Protein AF-H6BKW3-F1 (afdb_monomer)

Organism: Exophiala dermatitidis (strain ATCC 34100 / CBS 525.76 / NIH/UT8656) (NCBI:txid858893)

Structure (mmCIF, N/CA/C/O backbone):
data_AF-H6BKW3-F1
#
_entry.id   AF-H6BKW3-F1
#
loop_
_atom_site.group_PDB
_atom_site.id
_atom_site.type_symbol
_atom_site.label_atom_id
_atom_site.label_alt_id
_atom_site.label_comp_id
_atom_site.label_asym_id
_atom_site.label_entity_id
_atom_site.label_seq_id
_atom_site.pdbx_PDB_ins_code
_atom_site.Cartn_x
_atom_site.Cartn_y
_atom_site.Cartn_z
_atom_site.occupancy
_atom_site.B_iso_or_equiv
_atom_site.auth_seq_id
_atom_site.auth_comp_id
_atom_site.auth_asym_id
_atom_site.auth_atom_id
_atom_site.pdbx_PDB_model_num
ATOM 1 N N . MET A 1 1 ? 53.705 -20.551 -94.462 1.00 38.81 1 MET A N 1
ATOM 2 C CA . MET A 1 1 ? 54.216 -21.204 -93.231 1.00 38.81 1 MET A CA 1
ATOM 3 C C . MET A 1 1 ? 54.055 -20.214 -92.088 1.00 38.81 1 MET A C 1
ATOM 5 O O . MET A 1 1 ? 54.469 -19.087 -92.276 1.00 38.81 1 MET A O 1
ATOM 9 N N . SER A 1 2 ? 53.500 -20.466 -90.912 1.00 38.97 2 SER A N 1
ATOM 10 C CA . SER A 1 2 ? 52.726 -21.552 -90.313 1.00 38.97 2 SER A CA 1
ATOM 11 C C . SER A 1 2 ? 52.103 -20.929 -89.054 1.00 38.97 2 SER A C 1
ATOM 13 O O . SER A 1 2 ? 52.767 -20.157 -88.363 1.00 38.97 2 SER A O 1
ATOM 15 N N . CYS A 1 3 ? 50.841 -21.244 -88.781 1.00 38.31 3 CYS A N 1
ATOM 16 C CA . CYS A 1 3 ? 50.044 -20.763 -87.656 1.00 38.31 3 CYS A CA 1
ATOM 17 C C . CYS A 1 3 ? 50.634 -21.145 -86.287 1.00 38.31 3 CYS A C 1
ATOM 19 O O . CYS A 1 3 ? 51.201 -22.230 -86.141 1.00 38.31 3 CYS A O 1
ATOM 21 N N . LYS A 1 4 ? 50.349 -20.336 -85.256 1.00 44.81 4 LYS A N 1
ATOM 22 C CA . LYS A 1 4 ? 50.044 -20.854 -83.916 1.00 44.81 4 LYS A CA 1
ATOM 23 C C . LYS A 1 4 ? 48.775 -20.193 -83.384 1.00 44.81 4 LYS A C 1
ATOM 25 O O . LYS A 1 4 ? 48.668 -18.977 -83.301 1.00 44.81 4 LYS A O 1
ATOM 30 N N . ASN A 1 5 ? 47.828 -21.081 -83.122 1.00 37.38 5 ASN A N 1
ATOM 31 C CA . ASN A 1 5 ? 46.483 -20.908 -82.606 1.00 37.38 5 ASN A CA 1
ATOM 32 C C . ASN A 1 5 ? 46.527 -20.583 -81.100 1.00 37.38 5 ASN A C 1
ATOM 34 O O . ASN A 1 5 ? 47.446 -21.048 -80.428 1.00 37.38 5 ASN A O 1
ATOM 38 N N . THR A 1 6 ? 45.559 -19.821 -80.587 1.00 43.81 6 THR A N 1
ATOM 39 C CA . THR A 1 6 ? 44.482 -20.307 -79.694 1.00 43.81 6 THR A CA 1
ATOM 40 C C . THR A 1 6 ? 43.811 -19.126 -78.996 1.00 43.81 6 THR A C 1
ATOM 42 O O . THR A 1 6 ? 44.442 -18.390 -78.232 1.00 43.81 6 THR A O 1
ATOM 45 N N . ASP A 1 7 ? 42.518 -19.001 -79.265 1.00 42.78 7 ASP A N 1
ATOM 46 C CA . ASP A 1 7 ? 41.563 -18.059 -78.699 1.00 42.78 7 ASP A CA 1
ATOM 47 C C . ASP A 1 7 ? 41.519 -18.100 -77.164 1.00 42.78 7 ASP A C 1
ATOM 49 O O . ASP A 1 7 ? 41.412 -19.163 -76.549 1.00 42.78 7 ASP A O 1
ATOM 53 N N . ARG A 1 8 ? 41.556 -16.924 -76.525 1.00 48.62 8 ARG A N 1
ATOM 54 C CA . ARG A 1 8 ? 41.206 -16.782 -75.105 1.00 48.62 8 ARG A CA 1
ATOM 55 C C . ARG A 1 8 ? 39.700 -16.571 -74.990 1.00 48.62 8 ARG A C 1
ATOM 57 O O . ARG A 1 8 ? 39.203 -15.479 -75.245 1.00 48.62 8 ARG A O 1
ATOM 64 N N . ILE A 1 9 ? 38.998 -17.619 -74.580 1.00 56.38 9 ILE A N 1
ATOM 65 C CA . ILE A 1 9 ? 37.597 -17.569 -74.151 1.00 56.38 9 ILE A CA 1
ATOM 66 C C . ILE A 1 9 ? 37.535 -16.830 -72.794 1.00 56.38 9 ILE A C 1
ATOM 68 O O . ILE A 1 9 ? 38.319 -17.168 -71.902 1.00 56.38 9 ILE A O 1
ATOM 72 N N . PRO A 1 10 ? 36.659 -15.825 -72.602 1.00 57.66 10 PRO A N 1
ATOM 73 C CA . PRO A 1 10 ? 36.458 -15.202 -71.295 1.00 57.66 10 PRO A CA 1
ATOM 74 C C . PRO A 1 10 ? 35.726 -16.169 -70.345 1.00 57.66 10 PRO A C 1
ATOM 76 O O . PRO A 1 10 ? 34.850 -16.906 -70.797 1.00 57.66 10 PRO A O 1
ATOM 79 N N . PRO A 1 11 ? 36.054 -16.194 -69.040 1.00 53.94 11 PRO A N 1
ATOM 80 C CA . PRO A 1 11 ? 35.372 -17.075 -68.104 1.00 53.94 11 PRO A CA 1
ATOM 81 C C . PRO A 1 11 ? 33.913 -16.637 -67.924 1.00 53.94 11 PRO A C 1
ATOM 83 O O . PRO A 1 11 ? 33.619 -15.470 -67.667 1.00 53.94 11 PRO A O 1
ATOM 86 N N . ASP A 1 12 ? 33.027 -17.614 -68.085 1.00 49.84 12 ASP A N 1
ATOM 87 C CA . ASP A 1 12 ? 31.584 -17.546 -67.900 1.00 49.84 12 ASP A CA 1
ATOM 88 C C . ASP A 1 12 ? 31.216 -17.108 -66.466 1.00 49.84 12 ASP A C 1
ATOM 90 O O . ASP A 1 12 ? 31.667 -17.696 -65.482 1.00 49.84 12 ASP A O 1
ATOM 94 N N . LEU A 1 13 ? 30.403 -16.053 -66.350 1.00 57.31 13 LEU A N 1
ATOM 95 C CA . LEU A 1 13 ? 29.875 -15.500 -65.095 1.00 57.31 13 LEU A CA 1
ATOM 96 C C . LEU A 1 13 ? 28.487 -16.090 -64.775 1.00 57.31 13 LEU A C 1
ATOM 98 O O . LEU A 1 13 ? 27.569 -15.350 -64.418 1.00 57.31 13 LEU A O 1
ATOM 102 N N . SER A 1 14 ? 28.304 -17.404 -64.918 1.00 52.00 14 SER A N 1
ATOM 103 C CA . SER A 1 14 ? 27.005 -18.060 -64.692 1.00 52.00 14 SER A CA 1
ATOM 104 C C . SER A 1 14 ? 26.845 -18.748 -63.325 1.00 52.00 14 SER A C 1
ATOM 106 O O . SER A 1 14 ? 25.729 -19.113 -62.970 1.00 52.00 14 SER A O 1
ATOM 108 N N . ASP A 1 15 ? 27.879 -18.809 -62.478 1.00 48.56 15 ASP A N 1
ATOM 109 C CA . ASP A 1 15 ? 27.814 -19.489 -61.166 1.00 48.56 15 ASP A CA 1
ATOM 110 C C . ASP A 1 15 ? 27.723 -18.543 -59.950 1.00 48.56 15 ASP A C 1
ATOM 112 O O . ASP A 1 15 ? 28.368 -18.728 -58.915 1.00 48.56 15 ASP A O 1
ATOM 116 N N . ALA A 1 16 ? 26.878 -17.513 -60.030 1.00 52.84 16 ALA A N 1
ATOM 117 C CA . ALA A 1 16 ? 26.571 -16.642 -58.892 1.00 52.84 16 ALA A CA 1
ATOM 118 C C . ALA A 1 16 ? 25.183 -16.938 -58.295 1.00 52.84 16 ALA A C 1
ATOM 120 O O . ALA A 1 16 ? 24.325 -16.060 -58.216 1.00 52.84 16 ALA A O 1
ATOM 121 N N . TRP A 1 17 ? 24.951 -18.166 -57.814 1.00 51.53 17 TRP A N 1
ATOM 122 C CA . TRP A 1 17 ? 23.848 -18.393 -56.872 1.00 51.53 17 TRP A CA 1
ATOM 123 C C . TRP A 1 17 ? 24.140 -17.629 -55.570 1.00 51.53 17 TRP A C 1
ATOM 125 O O . TRP A 1 17 ? 25.209 -17.829 -54.977 1.00 51.53 17 TRP A O 1
ATOM 135 N N . PRO A 1 18 ? 23.212 -16.806 -55.040 1.00 51.81 18 PRO A N 1
ATOM 136 C CA . PRO A 1 18 ? 23.349 -16.319 -53.681 1.00 51.81 18 PRO A CA 1
ATOM 137 C C . PRO A 1 18 ? 23.213 -17.536 -52.768 1.00 51.81 18 PRO A C 1
ATOM 139 O O . PRO A 1 18 ? 22.122 -18.078 -52.592 1.00 51.81 18 PRO A O 1
ATOM 142 N N . ARG A 1 19 ? 24.330 -18.002 -52.199 1.00 60.94 19 ARG A N 1
ATOM 143 C CA . ARG A 1 19 ? 24.305 -18.991 -51.118 1.00 60.94 19 ARG A CA 1
ATOM 144 C C . ARG A 1 19 ? 23.485 -18.386 -49.985 1.00 60.94 19 ARG A C 1
ATOM 146 O O . ARG A 1 19 ? 23.997 -17.572 -49.217 1.00 60.94 19 ARG A O 1
ATOM 153 N N . ALA A 1 20 ? 22.205 -18.745 -49.909 1.00 64.88 20 ALA A N 1
ATOM 154 C CA . ALA A 1 20 ? 21.368 -18.430 -48.771 1.00 64.88 20 ALA A CA 1
ATOM 155 C C . ALA A 1 20 ? 22.091 -18.986 -47.544 1.00 64.88 20 ALA A C 1
ATOM 157 O O . ALA A 1 20 ? 22.257 -20.199 -47.404 1.00 64.88 20 ALA A O 1
ATOM 158 N N . ARG A 1 21 ? 22.616 -18.089 -46.702 1.00 63.69 21 ARG A N 1
ATOM 159 C CA . ARG A 1 21 ? 23.225 -18.485 -45.435 1.00 63.69 21 ARG A CA 1
ATOM 160 C C . ARG A 1 21 ? 22.169 -19.286 -44.673 1.00 63.69 21 ARG A C 1
ATOM 162 O O . ARG A 1 21 ? 21.082 -18.746 -44.464 1.00 63.69 21 ARG A O 1
ATOM 169 N N . PRO A 1 22 ? 22.441 -20.537 -44.267 1.00 59.25 22 PRO A N 1
ATOM 170 C CA . PRO A 1 22 ? 21.505 -21.257 -43.426 1.00 59.25 22 PRO A CA 1
ATOM 171 C C . PRO A 1 22 ? 21.331 -20.453 -42.138 1.00 59.25 22 PRO A C 1
ATOM 173 O O . PRO A 1 22 ? 22.298 -20.187 -41.421 1.00 59.25 22 PRO A O 1
ATOM 176 N N . SER A 1 23 ? 20.101 -20.020 -41.869 1.00 66.19 23 SER A N 1
ATOM 177 C CA . SER A 1 23 ? 19.738 -19.419 -40.592 1.00 66.19 23 SER A CA 1
ATOM 178 C C . SER A 1 23 ? 20.142 -20.399 -39.487 1.00 66.19 23 SER A C 1
ATOM 180 O O . SER A 1 23 ? 19.796 -21.582 -39.591 1.00 66.19 23 SER A O 1
ATOM 182 N N . PRO A 1 24 ? 20.863 -19.967 -38.436 1.00 68.94 24 PRO A N 1
ATOM 183 C CA . PRO A 1 24 ? 21.213 -20.865 -37.347 1.00 68.94 24 PRO A CA 1
ATOM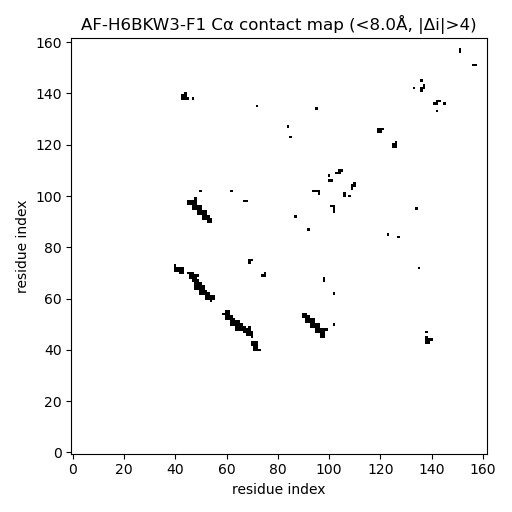 184 C C . PRO A 1 24 ? 19.930 -21.483 -36.769 1.00 68.94 24 PRO A C 1
ATOM 186 O O . PRO A 1 24 ? 18.896 -20.807 -36.697 1.00 68.94 24 PRO A O 1
ATOM 189 N N . PRO A 1 25 ? 19.955 -22.768 -36.372 1.00 62.16 25 PRO A N 1
ATOM 190 C CA . PRO A 1 25 ? 18.763 -23.440 -35.888 1.00 62.16 25 PRO A CA 1
ATOM 191 C C . PRO A 1 25 ? 18.193 -22.671 -34.693 1.00 62.16 25 PRO A C 1
ATOM 193 O O . PRO A 1 25 ? 18.885 -22.422 -33.705 1.00 62.16 25 PRO A O 1
ATOM 196 N N . ARG A 1 26 ? 16.906 -22.317 -34.776 1.00 63.34 26 ARG A N 1
ATOM 197 C CA . ARG A 1 26 ? 16.104 -21.664 -33.728 1.00 63.34 26 ARG A CA 1
ATOM 198 C C . ARG A 1 26 ? 15.884 -22.614 -32.535 1.00 63.34 26 ARG A C 1
ATOM 200 O O . ARG A 1 26 ? 14.758 -22.950 -32.196 1.00 63.34 26 ARG A O 1
ATOM 207 N N . ARG A 1 27 ? 16.960 -23.093 -31.900 1.00 57.59 27 ARG A N 1
ATOM 208 C CA . ARG A 1 27 ? 16.922 -23.913 -30.670 1.00 57.59 27 ARG A CA 1
ATOM 209 C C . ARG A 1 27 ? 16.915 -23.068 -29.398 1.00 57.59 27 ARG A C 1
ATOM 211 O O . ARG A 1 27 ? 16.499 -23.550 -28.354 1.00 57.59 27 ARG A O 1
ATOM 218 N N . SER A 1 28 ? 17.319 -21.799 -29.483 1.00 60.53 28 SER A N 1
ATOM 219 C CA . SER A 1 28 ? 17.401 -20.907 -28.317 1.00 60.53 28 SER A CA 1
ATOM 220 C C . SER A 1 28 ? 16.025 -20.506 -27.762 1.00 60.53 28 SER A C 1
ATOM 222 O O . SER A 1 28 ? 15.863 -20.345 -26.555 1.00 60.53 28 SER A O 1
ATOM 224 N N . SER A 1 29 ? 14.983 -20.416 -28.599 1.00 68.75 29 SER A N 1
ATOM 225 C CA . SER A 1 29 ? 13.690 -19.878 -28.150 1.00 68.75 29 SER A CA 1
ATOM 226 C C . SER A 1 29 ? 12.964 -20.752 -27.126 1.00 68.75 29 SER A C 1
ATOM 228 O O . SER A 1 29 ? 12.206 -20.219 -26.324 1.00 68.75 29 SER A O 1
ATOM 230 N N . SER A 1 30 ? 13.146 -22.077 -27.146 1.00 72.94 30 SER A N 1
ATOM 231 C CA . SER A 1 30 ? 12.509 -22.969 -26.165 1.00 72.94 30 SER A CA 1
ATOM 232 C C . SER A 1 30 ? 13.229 -22.925 -24.819 1.00 72.94 30 SER A C 1
ATOM 234 O O . SER A 1 30 ? 12.570 -22.768 -23.796 1.00 72.94 30 SER A O 1
ATOM 236 N N . LEU A 1 31 ? 14.566 -22.969 -24.810 1.00 74.62 31 LEU A N 1
ATOM 237 C CA . LEU A 1 31 ? 15.363 -22.821 -23.588 1.00 74.62 31 LEU A CA 1
ATOM 238 C C . LEU A 1 31 ? 15.151 -21.450 -22.945 1.00 74.62 31 LEU A C 1
ATOM 240 O O . LEU A 1 31 ? 14.896 -21.377 -21.749 1.00 74.62 31 LEU A O 1
ATOM 244 N N . HIS A 1 32 ? 15.161 -20.378 -23.739 1.00 74.50 32 HIS A N 1
ATOM 245 C CA . HIS A 1 32 ? 14.895 -19.028 -23.249 1.00 74.50 32 HIS A CA 1
ATOM 246 C C . HIS A 1 32 ? 13.497 -18.910 -22.622 1.00 74.50 32 HIS A C 1
ATOM 248 O O . HIS A 1 32 ? 13.359 -18.353 -21.539 1.00 74.50 32 HIS A O 1
ATOM 254 N N . LYS A 1 33 ? 12.468 -19.517 -23.234 1.00 77.81 33 LYS A N 1
ATOM 255 C CA . LYS A 1 33 ? 11.113 -19.582 -22.656 1.00 77.81 33 LYS A CA 1
ATOM 256 C C . LYS A 1 33 ? 11.070 -20.353 -21.337 1.00 77.81 33 LYS A C 1
ATOM 258 O O . LYS A 1 33 ? 10.416 -19.902 -20.404 1.00 77.81 33 LYS A O 1
ATOM 263 N N . VAL A 1 34 ? 11.752 -21.496 -21.251 1.00 77.75 34 VAL A N 1
ATOM 264 C CA . VAL A 1 34 ? 11.792 -22.321 -20.030 1.00 77.75 34 VAL A CA 1
ATOM 265 C C . VAL A 1 34 ? 12.532 -21.600 -18.905 1.00 77.75 34 VAL A C 1
ATOM 267 O O . VAL A 1 34 ? 12.059 -21.589 -17.771 1.00 77.75 34 VAL A O 1
ATOM 270 N N . VAL A 1 35 ? 13.666 -20.970 -19.214 1.00 78.31 35 VAL A N 1
ATOM 271 C CA . VAL A 1 35 ? 14.443 -20.181 -18.252 1.00 78.31 35 VAL A CA 1
ATOM 272 C C . VAL A 1 35 ? 13.626 -18.987 -17.765 1.00 78.31 35 VAL A C 1
ATOM 274 O O . VAL A 1 35 ? 13.478 -18.821 -16.559 1.00 78.31 35 VAL A O 1
ATOM 277 N N . ILE A 1 36 ? 13.008 -18.218 -18.668 1.00 77.12 36 ILE A N 1
ATOM 278 C CA . ILE A 1 36 ? 12.129 -17.102 -18.288 1.00 77.12 36 ILE A CA 1
ATOM 279 C C . ILE A 1 36 ? 10.974 -17.588 -17.413 1.00 77.12 36 ILE A C 1
ATOM 281 O O . ILE A 1 36 ? 10.683 -16.956 -16.405 1.00 77.12 36 ILE A O 1
ATOM 285 N N . ALA A 1 37 ? 10.340 -18.714 -17.749 1.00 74.19 37 ALA A N 1
ATOM 286 C CA . ALA A 1 37 ? 9.236 -19.255 -16.961 1.00 74.19 37 ALA A CA 1
ATOM 287 C C . ALA A 1 37 ? 9.660 -19.653 -15.537 1.00 74.19 37 ALA A C 1
ATOM 289 O O . ALA A 1 37 ? 8.898 -19.410 -14.605 1.00 74.19 37 ALA A O 1
ATOM 290 N N . LYS A 1 38 ? 10.861 -20.225 -15.370 1.00 75.62 38 LYS A N 1
ATOM 291 C CA . LYS A 1 38 ? 11.416 -20.609 -14.060 1.00 75.62 38 LYS A CA 1
ATOM 292 C C . LYS A 1 38 ? 11.891 -19.425 -13.218 1.00 75.62 38 LYS A C 1
ATOM 294 O O . LYS A 1 38 ? 11.942 -19.548 -12.003 1.00 75.62 38 LYS A O 1
ATOM 299 N N . LEU A 1 39 ? 12.251 -18.312 -13.853 1.00 80.88 39 LEU A N 1
ATOM 300 C CA . LEU A 1 39 ? 12.693 -17.091 -13.175 1.00 80.88 39 LEU A CA 1
ATOM 301 C C . LEU A 1 39 ? 11.539 -16.128 -12.865 1.00 80.88 39 LEU A C 1
ATOM 303 O O . LEU A 1 39 ? 11.784 -15.051 -12.323 1.00 80.88 39 LEU A O 1
ATOM 307 N N . ARG A 1 40 ? 10.291 -16.473 -13.216 1.00 80.62 40 ARG A N 1
ATOM 308 C CA . ARG A 1 40 ? 9.151 -15.623 -12.868 1.00 80.62 40 ARG A CA 1
ATOM 309 C C . ARG A 1 40 ? 8.953 -15.613 -11.353 1.00 80.62 40 ARG A C 1
ATOM 311 O O . ARG A 1 40 ? 8.981 -16.686 -10.747 1.00 80.62 40 ARG A O 1
ATOM 318 N N . PRO A 1 41 ? 8.720 -14.433 -10.755 1.00 84.81 41 PRO A N 1
ATOM 319 C CA . PRO A 1 41 ? 8.323 -14.348 -9.363 1.00 84.81 41 PRO A CA 1
ATOM 320 C C . PRO A 1 41 ? 7.110 -15.236 -9.092 1.00 84.81 41 PRO A C 1
ATOM 322 O O . PRO A 1 41 ? 6.224 -15.370 -9.943 1.00 84.81 41 PRO A O 1
ATOM 325 N N . LEU A 1 42 ? 7.082 -15.848 -7.910 1.00 88.94 42 LEU A N 1
ATOM 326 C CA . LEU A 1 42 ? 5.905 -16.585 -7.478 1.00 88.94 42 LEU A CA 1
ATOM 327 C C . LEU A 1 42 ? 4.732 -15.609 -7.328 1.00 88.94 42 LEU A C 1
ATOM 329 O O . LEU A 1 42 ? 4.929 -14.500 -6.818 1.00 88.94 42 LEU A O 1
ATOM 333 N N . PRO A 1 43 ? 3.529 -16.002 -7.772 1.00 94.00 43 PRO A N 1
ATOM 334 C CA . PRO A 1 43 ? 2.360 -15.169 -7.591 1.00 94.00 43 PRO A CA 1
ATOM 335 C C . PRO A 1 43 ? 1.994 -15.090 -6.107 1.00 94.00 43 PRO A C 1
ATOM 337 O O . PRO A 1 43 ? 2.178 -16.047 -5.351 1.00 94.00 43 PRO A O 1
ATOM 340 N N . PHE A 1 44 ? 1.435 -13.957 -5.704 1.00 95.31 44 PHE A N 1
ATOM 341 C CA . PHE A 1 44 ? 0.741 -13.823 -4.434 1.00 95.31 44 PHE A CA 1
ATOM 342 C C . PHE A 1 44 ? -0.470 -14.758 -4.381 1.00 95.31 44 PHE A C 1
ATOM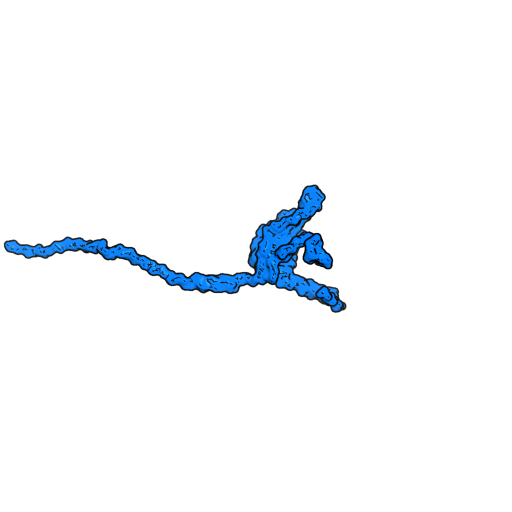 344 O O . PHE A 1 44 ? -1.044 -15.128 -5.407 1.00 95.31 44 PHE A O 1
ATOM 351 N N . GLN A 1 45 ? -0.891 -15.108 -3.164 1.00 94.56 45 GLN A N 1
ATOM 352 C CA . GLN A 1 45 ? -2.071 -15.948 -2.947 1.00 94.56 45 GLN A CA 1
ATOM 353 C C . GLN A 1 45 ? -3.354 -15.305 -3.500 1.00 94.56 45 GLN A C 1
ATOM 355 O O . GLN A 1 45 ? -4.234 -16.001 -4.001 1.00 94.56 45 GLN A O 1
ATOM 360 N N . TYR A 1 46 ? -3.444 -13.977 -3.418 1.00 95.94 46 TYR A N 1
ATOM 361 C CA . TYR A 1 46 ? -4.556 -13.183 -3.927 1.00 95.94 46 TYR A CA 1
ATOM 362 C C . TYR A 1 46 ? -4.040 -12.119 -4.890 1.00 95.94 46 TYR A C 1
ATOM 364 O O . TYR A 1 46 ? -2.899 -11.671 -4.787 1.00 95.94 46 TYR A O 1
ATOM 372 N N . LEU A 1 47 ? -4.909 -11.679 -5.797 1.00 97.00 47 LEU A N 1
ATOM 373 C CA . LEU A 1 47 ? -4.682 -10.447 -6.539 1.00 97.00 47 LEU A CA 1
ATOM 374 C C . LEU A 1 47 ? -4.967 -9.254 -5.633 1.00 97.00 47 LEU A C 1
ATOM 376 O O . LEU A 1 47 ? -5.924 -9.273 -4.857 1.00 97.00 47 LEU A O 1
ATOM 380 N N . TRP A 1 48 ? -4.170 -8.204 -5.780 1.00 97.75 48 TRP A N 1
ATOM 381 C CA . TRP A 1 48 ? -4.302 -6.975 -5.008 1.00 97.75 48 TRP A CA 1
ATOM 382 C C . TRP A 1 48 ? -4.587 -5.778 -5.913 1.00 97.75 48 TRP A C 1
ATOM 384 O O . TRP A 1 48 ? -4.232 -5.769 -7.091 1.00 97.75 48 TRP A O 1
ATOM 394 N N . SER A 1 49 ? -5.207 -4.754 -5.346 1.00 97.69 49 SER A N 1
ATOM 395 C CA . SER A 1 49 ? -5.446 -3.465 -5.983 1.00 97.69 49 SER A CA 1
ATOM 396 C C . SER A 1 49 ? -4.906 -2.354 -5.094 1.00 97.69 49 SER A C 1
ATOM 398 O O . SER A 1 49 ? -5.086 -2.369 -3.872 1.00 97.69 49 SER A O 1
ATOM 400 N N . VAL A 1 50 ? -4.240 -1.388 -5.719 1.00 97.50 50 VAL A N 1
ATOM 401 C CA . VAL A 1 50 ? -3.703 -0.196 -5.063 1.00 97.50 50 VAL A CA 1
ATOM 402 C C . VAL A 1 50 ? -4.654 0.961 -5.318 1.00 97.50 50 VAL A C 1
ATOM 404 O O . VAL A 1 50 ? -5.054 1.202 -6.458 1.00 97.50 50 VAL A O 1
ATOM 407 N N . TRP A 1 51 ? -4.992 1.693 -4.266 1.00 97.31 51 TRP A N 1
ATOM 408 C CA . TRP A 1 51 ? -5.935 2.802 -4.301 1.00 97.31 51 TRP A CA 1
ATOM 409 C C . TRP A 1 51 ? -5.307 4.063 -3.721 1.00 97.31 51 TRP A C 1
ATOM 411 O O . TRP A 1 51 ? -4.426 4.004 -2.864 1.00 97.31 51 TRP A O 1
ATOM 421 N N . HIS A 1 52 ? -5.813 5.211 -4.150 1.00 96.56 52 HIS A N 1
ATOM 422 C CA . HIS A 1 52 ? -5.519 6.518 -3.577 1.00 96.56 52 HIS A CA 1
ATOM 423 C C . HIS A 1 52 ? -6.815 7.152 -3.100 1.00 96.56 52 HIS A C 1
ATOM 425 O O . HIS A 1 52 ? -7.808 7.169 -3.828 1.00 96.56 52 HIS A O 1
ATOM 431 N N . SER A 1 53 ? -6.809 7.672 -1.879 1.00 96.25 53 SER A N 1
ATOM 432 C CA . SER A 1 53 ? -7.913 8.460 -1.351 1.00 96.25 53 SER A CA 1
ATOM 433 C C . SER A 1 53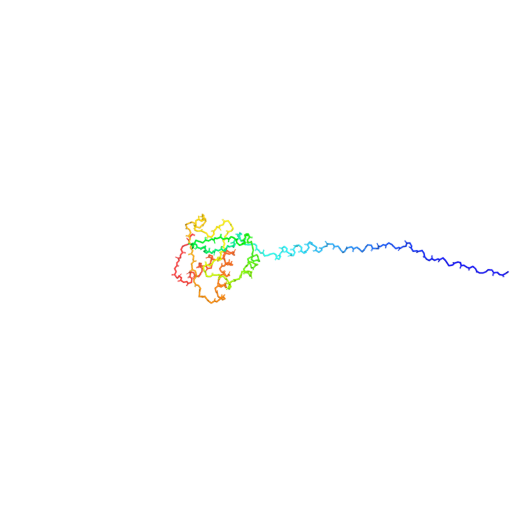 ? -7.453 9.860 -1.003 1.00 96.25 53 SER A C 1
ATOM 435 O O . SER A 1 53 ? -6.404 10.023 -0.378 1.00 96.25 53 SER A O 1
ATOM 437 N N . LYS A 1 54 ? -8.281 10.849 -1.317 1.00 95.62 54 LYS A N 1
ATOM 438 C CA . LYS A 1 54 ? -8.070 12.239 -0.911 1.00 95.62 54 LYS A CA 1
ATOM 439 C C . LYS A 1 54 ? -9.400 12.911 -0.574 1.00 95.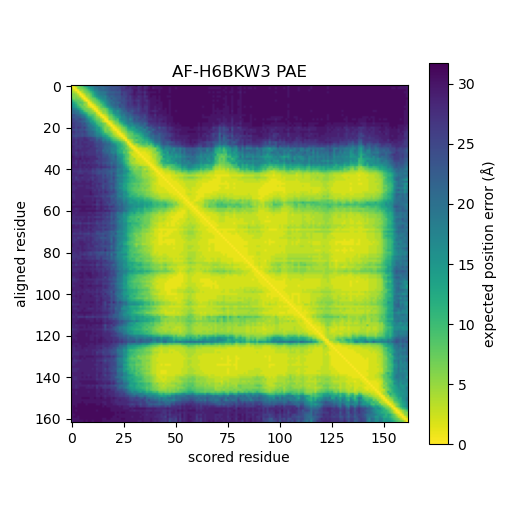62 54 LYS A C 1
ATOM 441 O O . LYS A 1 54 ? -10.420 12.518 -1.148 1.00 95.62 54 LYS A O 1
ATOM 446 N N . PRO A 1 55 ? -9.415 13.911 0.318 1.00 95.19 55 PRO A N 1
ATOM 447 C CA . PRO A 1 55 ? -10.613 14.704 0.555 1.00 95.19 55 PRO A CA 1
ATOM 448 C C . PRO A 1 55 ? -10.958 15.556 -0.676 1.00 95.19 55 PRO A C 1
ATOM 450 O O . PRO A 1 55 ? -10.070 16.047 -1.378 1.00 95.19 55 PRO A O 1
ATOM 453 N N . ASP A 1 56 ? -12.249 15.726 -0.934 1.00 92.75 56 ASP A N 1
ATOM 454 C CA . ASP A 1 56 ? -12.789 16.725 -1.850 1.00 92.75 56 ASP A CA 1
ATOM 455 C C . ASP A 1 56 ? -12.911 18.100 -1.166 1.00 92.75 56 ASP A C 1
ATOM 457 O O . ASP A 1 56 ? -12.594 18.262 0.017 1.00 92.75 56 ASP A O 1
ATOM 461 N N . ASP A 1 57 ? -13.404 19.096 -1.905 1.00 91.38 57 ASP A N 1
ATOM 462 C CA . ASP A 1 57 ? -13.588 20.464 -1.398 1.00 91.38 57 ASP A CA 1
ATOM 463 C C . ASP A 1 57 ? -14.597 20.547 -0.235 1.00 91.38 57 ASP A C 1
ATOM 465 O O . ASP A 1 57 ? -14.604 21.516 0.523 1.00 91.38 57 ASP A O 1
ATOM 469 N N . LYS A 1 58 ? -15.445 19.524 -0.071 1.00 91.31 58 LYS A N 1
ATOM 470 C CA . LYS A 1 58 ? -16.442 19.393 1.001 1.00 91.31 58 LYS A CA 1
ATOM 471 C C . LYS A 1 58 ? -15.946 18.515 2.159 1.00 91.31 58 LYS A C 1
ATOM 473 O O . LYS A 1 58 ? -16.681 18.315 3.125 1.00 91.31 58 LYS A O 1
ATOM 478 N N . GLY A 1 59 ? -14.720 17.994 2.084 1.00 87.50 59 GLY A N 1
ATOM 479 C CA . GLY A 1 59 ? -14.124 17.100 3.076 1.00 87.50 59 GLY A CA 1
ATOM 480 C C . GLY A 1 59 ? -14.549 15.630 2.973 1.00 87.50 59 GLY A C 1
ATOM 481 O O . GLY A 1 59 ? -14.169 14.843 3.840 1.00 87.50 59 GLY A O 1
ATOM 482 N N . GLN A 1 60 ? -15.303 15.234 1.944 1.00 88.69 60 GLN A N 1
ATOM 483 C CA . GLN A 1 60 ? -15.620 13.831 1.672 1.00 88.69 60 GLN A CA 1
ATOM 484 C C . GLN A 1 60 ? -14.449 13.144 0.972 1.00 88.69 60 GLN A C 1
ATOM 486 O O . GLN A 1 60 ? -13.837 13.691 0.060 1.00 88.69 60 GLN A O 1
ATOM 491 N N . TYR A 1 61 ? -14.125 11.922 1.386 1.00 90.62 61 TYR A N 1
ATOM 492 C CA . TYR A 1 61 ? -13.008 11.186 0.803 1.00 90.62 61 TYR A CA 1
ATOM 493 C C . TYR A 1 61 ? -13.409 10.531 -0.518 1.00 90.62 61 TYR A C 1
ATOM 495 O O . TYR A 1 61 ? -14.251 9.637 -0.555 1.00 90.62 61 TYR A O 1
ATOM 503 N N . ILE A 1 62 ? -12.751 10.942 -1.600 1.00 93.88 62 ILE A N 1
ATOM 504 C CA . ILE A 1 62 ? -12.852 10.293 -2.905 1.00 93.88 62 ILE A CA 1
ATOM 505 C C . ILE A 1 62 ? -11.762 9.234 -2.982 1.00 93.88 62 ILE A C 1
ATOM 507 O O . ILE A 1 62 ? -10.577 9.552 -2.876 1.00 93.88 62 ILE A O 1
ATOM 511 N N . VAL A 1 63 ? -12.166 7.990 -3.220 1.00 95.50 63 VAL A N 1
ATOM 512 C CA . VAL A 1 63 ? -11.268 6.851 -3.421 1.00 95.50 63 VAL A CA 1
ATOM 513 C C . VAL A 1 63 ? -11.182 6.533 -4.913 1.00 95.50 63 VAL A C 1
ATOM 515 O O . VAL A 1 63 ? -12.206 6.420 -5.587 1.00 95.50 63 VAL A O 1
ATOM 518 N N . LYS A 1 64 ? -9.966 6.377 -5.438 1.00 95.88 64 LYS A N 1
ATOM 519 C CA . LYS A 1 64 ? -9.699 5.991 -6.828 1.00 95.88 64 LYS A CA 1
ATOM 520 C C . LYS A 1 64 ? -8.733 4.822 -6.892 1.00 95.88 64 LYS A C 1
ATOM 522 O O . LYS A 1 64 ? -7.727 4.810 -6.185 1.00 95.88 64 LYS A O 1
ATOM 527 N N . THR A 1 65 ? -9.007 3.872 -7.774 1.00 96.38 65 THR A N 1
ATOM 528 C CA . THR A 1 65 ? -8.067 2.797 -8.078 1.00 96.38 65 THR A CA 1
ATOM 529 C C . THR A 1 65 ? -6.887 3.359 -8.862 1.00 96.38 65 THR A C 1
ATOM 531 O O . THR A 1 65 ? -7.077 4.054 -9.859 1.00 96.38 65 THR A O 1
ATOM 534 N N . LEU A 1 66 ? -5.669 3.078 -8.408 1.00 95.00 66 LEU A N 1
ATOM 535 C CA . LEU A 1 66 ? -4.439 3.400 -9.129 1.00 95.00 66 LEU A CA 1
ATOM 536 C C . LEU A 1 66 ? -4.041 2.252 -10.052 1.00 95.00 66 LEU A C 1
ATOM 538 O O . LEU A 1 66 ? -3.729 2.473 -11.219 1.00 95.00 66 LEU A O 1
ATOM 542 N N . VAL A 1 67 ? -4.039 1.030 -9.516 1.00 96.69 67 VAL A N 1
ATOM 543 C CA . VAL A 1 67 ? -3.660 -0.184 -10.242 1.00 96.69 67 VAL A CA 1
ATOM 544 C C . VAL A 1 67 ? -4.483 -1.353 -9.725 1.00 96.69 67 VAL A C 1
ATOM 546 O O . VAL A 1 67 ? -4.671 -1.498 -8.520 1.00 96.69 67 VAL A O 1
ATOM 549 N N . GLU A 1 68 ? -4.935 -2.202 -10.638 1.00 95.94 68 GLU A N 1
ATOM 550 C CA . GLU A 1 68 ? -5.649 -3.441 -10.334 1.00 95.94 68 GLU A CA 1
ATOM 551 C C . GLU A 1 68 ? -4.788 -4.661 -10.660 1.00 95.94 68 GLU A C 1
ATOM 553 O O . GLU A 1 68 ? -3.871 -4.592 -11.481 1.00 95.94 68 GLU A O 1
ATOM 558 N N . ASN A 1 69 ? -5.135 -5.799 -10.058 1.00 95.31 69 ASN A N 1
ATOM 559 C CA . ASN A 1 69 ? -4.582 -7.117 -10.383 1.00 95.31 69 ASN A CA 1
ATOM 560 C C . ASN A 1 69 ? -3.058 -7.233 -10.196 1.00 95.31 69 ASN A C 1
ATOM 562 O O . ASN A 1 69 ? -2.357 -7.866 -10.987 1.00 95.31 69 ASN A O 1
ATOM 566 N N . VAL A 1 70 ? -2.544 -6.656 -9.112 1.00 97.12 70 VAL A N 1
ATOM 567 C CA . VAL A 1 70 ? -1.171 -6.859 -8.641 1.00 97.12 70 VAL A CA 1
ATOM 568 C C . VAL A 1 70 ? -1.041 -8.294 -8.139 1.00 97.12 70 VAL A C 1
ATOM 570 O O . VAL A 1 70 ? -1.580 -8.647 -7.091 1.00 97.12 70 VAL A O 1
ATOM 573 N N . GLY A 1 71 ? -0.372 -9.130 -8.930 1.00 96.69 71 GLY A N 1
ATOM 574 C CA . GLY A 1 71 ? -0.334 -10.575 -8.710 1.00 96.69 71 GLY A CA 1
ATOM 575 C C . GLY A 1 71 ? 0.993 -11.126 -8.213 1.00 96.69 71 GLY A C 1
ATOM 576 O O . GLY A 1 71 ? 1.042 -12.303 -7.890 1.00 96.69 71 GLY A O 1
ATOM 577 N N . ASP A 1 72 ? 2.057 -10.330 -8.153 1.00 95.69 72 ASP A N 1
ATOM 578 C CA . ASP A 1 72 ? 3.369 -10.781 -7.690 1.00 95.69 72 ASP A CA 1
ATOM 579 C C . ASP A 1 72 ? 4.200 -9.631 -7.098 1.00 95.69 72 ASP A C 1
ATOM 581 O O . ASP A 1 72 ? 3.863 -8.447 -7.223 1.00 95.69 72 ASP A O 1
ATOM 585 N N . ILE A 1 73 ? 5.307 -9.992 -6.444 1.00 95.56 73 ILE A N 1
ATOM 586 C CA . ILE A 1 73 ? 6.197 -9.043 -5.766 1.00 95.56 73 ILE A CA 1
ATOM 587 C C . ILE A 1 73 ? 6.866 -8.054 -6.729 1.00 95.56 73 ILE A C 1
ATOM 589 O O . ILE A 1 73 ? 7.091 -6.898 -6.372 1.00 95.56 73 ILE A O 1
ATOM 593 N N . GLY A 1 74 ? 7.134 -8.463 -7.971 1.00 95.25 74 GLY A N 1
ATOM 594 C CA . GLY A 1 74 ? 7.694 -7.581 -8.993 1.00 95.25 74 GLY A CA 1
ATOM 595 C C . GLY A 1 74 ? 6.689 -6.515 -9.429 1.00 95.25 74 GLY A C 1
ATOM 596 O O . GLY A 1 74 ? 7.040 -5.339 -9.542 1.00 95.25 74 GLY A O 1
ATOM 597 N N . ALA A 1 75 ? 5.426 -6.902 -9.616 1.00 95.56 75 ALA A N 1
ATOM 598 C CA . ALA A 1 75 ? 4.330 -5.986 -9.905 1.00 95.56 75 ALA A CA 1
ATOM 599 C C . ALA A 1 75 ? 4.112 -4.990 -8.756 1.00 95.56 75 ALA A C 1
ATOM 601 O O . ALA A 1 75 ? 3.942 -3.798 -9.018 1.00 95.56 75 ALA A O 1
ATOM 602 N N . PHE A 1 76 ? 4.189 -5.449 -7.502 1.00 96.88 76 PHE A N 1
ATOM 603 C CA . PHE A 1 76 ? 4.132 -4.576 -6.327 1.00 96.88 76 PHE A CA 1
ATOM 604 C C . PHE A 1 76 ? 5.251 -3.527 -6.351 1.00 96.88 76 PHE A C 1
ATOM 606 O O . PHE A 1 76 ? 4.965 -2.329 -6.337 1.00 96.88 76 PHE A O 1
ATOM 613 N N . TYR A 1 77 ? 6.514 -3.950 -6.474 1.00 97.00 77 TYR A N 1
ATOM 614 C CA . TYR A 1 77 ? 7.650 -3.023 -6.463 1.00 97.00 77 TYR A CA 1
ATOM 615 C C . TYR A 1 77 ? 7.671 -2.074 -7.657 1.00 97.00 77 TYR A C 1
ATOM 617 O O . TYR A 1 77 ? 8.091 -0.925 -7.526 1.00 97.00 77 TYR A O 1
ATOM 625 N N . ARG A 1 78 ? 7.158 -2.503 -8.814 1.00 95.88 78 ARG A N 1
ATOM 626 C CA . ARG A 1 78 ? 6.967 -1.607 -9.959 1.00 95.88 78 ARG A CA 1
ATOM 627 C C . ARG A 1 78 ? 6.040 -0.442 -9.614 1.00 95.88 78 ARG A C 1
ATOM 629 O O . ARG A 1 78 ? 6.261 0.655 -10.112 1.00 95.88 78 ARG A O 1
ATOM 636 N N . ILE A 1 79 ? 5.022 -0.654 -8.788 1.00 96.19 79 ILE A N 1
ATOM 637 C CA . ILE A 1 79 ? 4.116 0.413 -8.352 1.00 96.19 79 ILE A CA 1
ATOM 638 C C . ILE A 1 79 ? 4.778 1.212 -7.237 1.00 96.19 79 ILE A C 1
ATOM 640 O O . ILE A 1 79 ? 4.936 2.421 -7.372 1.00 96.19 79 ILE A O 1
ATOM 644 N N . PHE A 1 80 ? 5.220 0.527 -6.180 1.00 96.31 80 PHE A N 1
ATOM 645 C CA . PHE A 1 80 ? 5.791 1.133 -4.980 1.00 96.31 80 PHE A CA 1
ATOM 646 C C . PHE A 1 80 ? 6.948 2.091 -5.299 1.00 96.31 80 PHE A C 1
ATOM 648 O O . PHE A 1 80 ? 6.976 3.211 -4.794 1.00 96.31 80 PHE A O 1
ATOM 655 N N . ASN A 1 81 ? 7.849 1.700 -6.205 1.00 95.88 81 ASN A N 1
ATOM 656 C CA . ASN A 1 81 ? 9.012 2.508 -6.583 1.00 95.88 81 ASN A CA 1
ATOM 657 C C . ASN A 1 81 ? 8.665 3.725 -7.454 1.00 95.88 81 ASN A C 1
ATOM 659 O O . ASN A 1 81 ? 9.498 4.612 -7.610 1.00 95.88 81 ASN A O 1
ATOM 663 N N . ASN A 1 82 ? 7.466 3.767 -8.042 1.00 95.19 82 ASN A N 1
ATOM 664 C CA . ASN A 1 82 ? 6.994 4.884 -8.865 1.00 95.19 82 ASN A CA 1
ATOM 665 C C . ASN A 1 82 ? 5.996 5.788 -8.121 1.00 95.19 82 ASN A C 1
ATOM 667 O O . ASN A 1 82 ? 5.491 6.747 -8.705 1.00 95.19 82 ASN A O 1
ATOM 671 N N . VAL A 1 83 ? 5.702 5.511 -6.846 1.00 93.62 83 VAL A N 1
ATOM 672 C CA . VAL A 1 83 ? 4.907 6.411 -6.002 1.00 93.62 83 VAL A CA 1
ATOM 673 C C . VAL A 1 83 ? 5.816 7.522 -5.461 1.00 93.62 83 VAL A C 1
ATOM 675 O O . VAL A 1 83 ? 6.854 7.223 -4.866 1.00 93.62 83 VAL A O 1
ATOM 678 N N . PRO A 1 84 ? 5.441 8.807 -5.602 1.00 93.00 84 PRO A N 1
ATOM 679 C CA . PRO A 1 84 ? 6.224 9.913 -5.064 1.00 93.00 84 PRO A CA 1
ATOM 680 C C . PRO A 1 84 ? 5.945 10.078 -3.561 1.00 93.00 84 PRO A C 1
ATOM 682 O O . PRO A 1 84 ? 5.224 10.981 -3.143 1.00 93.00 84 PRO A O 1
ATOM 685 N N . TRP A 1 85 ? 6.499 9.187 -2.730 1.00 92.06 85 TRP A N 1
ATOM 686 C CA . TRP A 1 85 ? 6.212 9.109 -1.286 1.00 92.06 85 TRP A CA 1
ATOM 687 C C . TRP A 1 85 ? 6.409 10.430 -0.531 1.00 92.06 85 TRP A C 1
ATOM 689 O O . TRP A 1 85 ? 5.630 10.746 0.365 1.00 92.06 85 TRP A O 1
ATOM 699 N N . ASN A 1 86 ? 7.401 11.225 -0.933 1.00 89.62 86 ASN A N 1
ATOM 700 C CA . ASN A 1 86 ? 7.711 12.520 -0.320 1.00 89.62 86 ASN A CA 1
ATOM 701 C C . ASN A 1 86 ? 6.768 13.655 -0.759 1.00 89.62 86 ASN A C 1
ATOM 703 O O . ASN A 1 86 ? 6.788 14.729 -0.165 1.00 89.62 86 ASN A O 1
ATOM 707 N N . GLU A 1 87 ? 5.951 13.434 -1.789 1.00 91.31 87 GLU A N 1
ATOM 708 C CA . GLU A 1 87 ? 5.037 14.433 -2.361 1.00 91.31 87 GLU A CA 1
ATOM 709 C C . GLU A 1 87 ? 3.565 14.129 -2.043 1.00 91.31 87 GLU A C 1
ATOM 711 O O . GLU A 1 87 ? 2.661 14.845 -2.487 1.00 91.31 87 GLU A O 1
ATOM 716 N N . ILE A 1 88 ? 3.297 13.074 -1.264 1.00 90.75 88 ILE A N 1
ATOM 717 C CA . ILE A 1 88 ? 1.943 12.744 -0.818 1.00 90.75 88 ILE A CA 1
ATOM 718 C C . ILE A 1 88 ? 1.438 13.870 0.088 1.00 90.75 88 ILE A C 1
ATOM 720 O O . ILE A 1 88 ? 2.033 14.198 1.115 1.00 90.75 88 ILE A O 1
ATOM 724 N N . LYS A 1 89 ? 0.309 14.470 -0.297 1.00 91.00 89 LYS A N 1
ATOM 725 C CA . LYS A 1 89 ? -0.271 15.602 0.426 1.00 91.00 89 LYS A CA 1
ATOM 726 C C . LYS A 1 89 ? -0.793 15.179 1.793 1.00 91.00 89 LYS A C 1
ATOM 728 O O . LYS A 1 89 ? -1.258 14.060 2.003 1.00 91.00 89 LYS A O 1
ATOM 733 N N . GLN A 1 90 ? -0.798 16.125 2.726 1.00 85.88 90 GLN A N 1
ATOM 734 C CA . GLN A 1 90 ? -1.452 15.925 4.012 1.00 85.88 90 GLN A CA 1
ATOM 735 C C . GLN A 1 90 ? -2.938 15.598 3.788 1.00 85.88 90 GLN A C 1
ATOM 737 O O . GLN A 1 90 ? -3.624 16.328 3.076 1.00 85.88 90 GLN A O 1
ATOM 742 N N . LYS A 1 91 ? -3.424 14.530 4.438 1.00 91.31 91 LYS A N 1
ATOM 743 C CA . LYS A 1 91 ? -4.766 13.922 4.292 1.00 91.31 91 LYS A CA 1
ATOM 744 C C . LYS A 1 91 ? -4.963 12.998 3.086 1.00 91.31 91 LYS A C 1
ATOM 746 O O . LYS A 1 91 ? -6.008 12.351 3.038 1.00 91.31 91 LYS A O 1
ATOM 751 N N . ASP A 1 92 ? -4.001 12.878 2.178 1.00 94.50 92 ASP A N 1
ATOM 752 C CA . ASP A 1 92 ? -4.035 11.815 1.174 1.00 94.50 92 ASP A CA 1
ATOM 753 C C . ASP A 1 92 ? -3.674 10.473 1.827 1.00 94.50 92 ASP A C 1
ATOM 755 O O . ASP A 1 92 ? -3.013 10.410 2.868 1.00 94.50 92 ASP A O 1
ATOM 759 N N . SER A 1 93 ? -4.137 9.369 1.251 1.00 94.06 93 SER A N 1
ATOM 760 C CA . SER A 1 93 ? -3.784 8.028 1.722 1.00 94.06 93 SER A CA 1
ATOM 761 C C . SER A 1 93 ? -3.670 7.055 0.559 1.00 94.06 93 SER A C 1
ATOM 763 O O . SER A 1 93 ? -4.431 7.131 -0.406 1.00 94.06 93 SER A O 1
ATOM 765 N N . ILE A 1 94 ? -2.708 6.141 0.665 1.00 95.81 94 ILE A N 1
ATOM 766 C CA . ILE A 1 94 ? -2.528 5.015 -0.249 1.00 95.81 94 ILE A CA 1
ATOM 767 C C . ILE A 1 94 ? -3.032 3.762 0.453 1.00 95.81 94 ILE A C 1
ATOM 769 O O . ILE A 1 94 ? -2.745 3.549 1.628 1.00 95.81 94 ILE A O 1
ATOM 773 N N . HIS A 1 95 ? -3.772 2.936 -0.275 1.00 96.50 95 HIS A N 1
ATOM 774 C CA . HIS A 1 95 ? -4.351 1.704 0.246 1.00 96.50 95 HIS A CA 1
ATOM 775 C C . HIS A 1 95 ? -3.966 0.534 -0.644 1.00 96.50 95 HIS A C 1
ATOM 777 O O . HIS A 1 95 ? -3.892 0.683 -1.862 1.00 96.50 95 HIS A O 1
ATOM 783 N N . ILE A 1 96 ? -3.789 -0.638 -0.046 1.00 96.56 96 ILE A N 1
ATOM 784 C CA . ILE A 1 96 ? -3.653 -1.903 -0.763 1.00 96.56 96 ILE A CA 1
ATOM 785 C C . ILE A 1 96 ? -4.705 -2.871 -0.228 1.00 96.56 96 ILE A C 1
ATOM 787 O O . ILE A 1 96 ? -4.788 -3.105 0.975 1.00 96.56 96 ILE A O 1
ATOM 791 N N . PHE A 1 97 ? -5.560 -3.370 -1.113 1.00 96.94 97 PHE A N 1
ATOM 792 C CA . PHE A 1 97 ? -6.683 -4.244 -0.767 1.00 96.94 97 PHE A CA 1
ATOM 793 C C . PHE A 1 97 ? -6.727 -5.431 -1.717 1.00 96.94 97 PHE A C 1
ATOM 795 O O . PHE A 1 97 ? -6.215 -5.352 -2.834 1.00 96.94 97 PHE A O 1
ATOM 802 N N . ARG A 1 98 ? -7.336 -6.538 -1.284 1.00 95.88 98 ARG A N 1
ATOM 803 C CA . ARG A 1 98 ? -7.610 -7.665 -2.182 1.00 95.88 98 ARG A CA 1
ATOM 804 C C . ARG A 1 98 ? -8.468 -7.176 -3.352 1.00 95.88 98 ARG A C 1
ATOM 806 O O . ARG A 1 98 ? -9.346 -6.332 -3.173 1.00 95.88 98 ARG A O 1
ATOM 813 N N . SER A 1 99 ? -8.192 -7.678 -4.552 1.00 95.44 99 SER A N 1
ATOM 814 C CA . SER A 1 99 ? -8.941 -7.309 -5.755 1.00 95.44 99 SER A CA 1
ATOM 815 C C . SER A 1 99 ? -10.427 -7.614 -5.553 1.00 95.44 99 SER A C 1
ATOM 817 O O . SER A 1 99 ? -10.782 -8.674 -5.039 1.00 95.44 99 SER A O 1
ATOM 819 N N . GLY A 1 100 ? -11.286 -6.658 -5.908 1.00 93.38 100 GLY A N 1
ATOM 820 C CA . GLY A 1 100 ? -12.729 -6.713 -5.659 1.00 93.38 100 GLY A CA 1
ATOM 821 C C . GLY A 1 100 ? -13.185 -6.156 -4.304 1.00 93.38 100 GLY A C 1
ATOM 822 O O . GLY A 1 100 ? -14.371 -5.879 -4.162 1.00 93.38 100 GLY A O 1
ATOM 823 N N . VAL A 1 101 ? -12.277 -5.915 -3.351 1.00 95.81 101 VAL A N 1
ATOM 824 C CA . VAL A 1 101 ? -12.604 -5.301 -2.053 1.00 95.81 101 VAL A CA 1
ATOM 825 C C . VAL A 1 101 ? -12.267 -3.817 -2.085 1.00 95.81 101 VAL A C 1
ATOM 827 O O . VAL A 1 101 ? -11.123 -3.430 -2.348 1.00 95.81 101 VAL A O 1
ATOM 830 N N . ARG A 1 102 ? -13.252 -2.962 -1.804 1.00 94.00 102 ARG A N 1
ATOM 831 C CA . ARG A 1 102 ? -13.0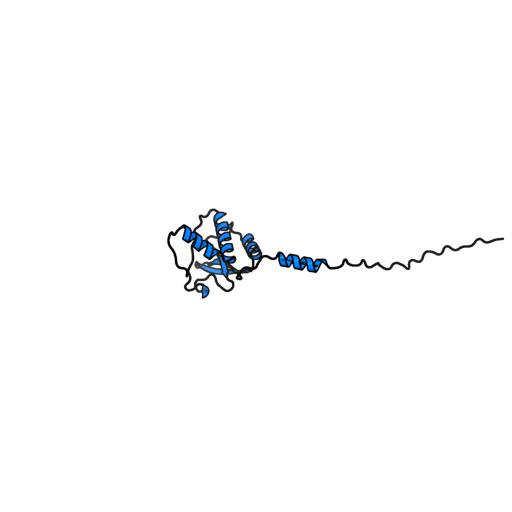24 -1.513 -1.755 1.00 94.00 102 ARG A CA 1
ATOM 832 C C . ARG A 1 102 ? -12.465 -1.101 -0.391 1.00 94.00 102 ARG A C 1
ATOM 834 O O . ARG A 1 102 ? -12.868 -1.670 0.622 1.00 94.00 102 ARG A O 1
ATOM 841 N N . PRO A 1 103 ? -11.605 -0.069 -0.320 1.00 94.19 103 PRO A N 1
ATOM 842 C CA . PRO A 1 103 ? -11.079 0.466 0.938 1.00 94.19 103 PRO A CA 1
ATOM 843 C C . PRO A 1 103 ? -12.114 1.368 1.639 1.00 94.19 103 PRO A C 1
ATOM 845 O O . PRO A 1 103 ? -11.853 2.530 1.947 1.00 94.19 103 PRO A O 1
ATOM 848 N N . LEU A 1 104 ? -13.324 0.848 1.826 1.00 92.38 104 LEU A N 1
ATOM 849 C CA . LEU A 1 104 ? -14.489 1.545 2.366 1.00 92.38 104 LEU A CA 1
ATOM 850 C C . LEU A 1 104 ? -15.133 0.673 3.441 1.00 92.38 104 LEU A C 1
ATOM 852 O O . LEU A 1 104 ? -15.189 -0.547 3.293 1.00 92.38 104 LEU A O 1
ATOM 856 N N . TRP A 1 105 ? -15.622 1.280 4.520 1.00 89.31 105 TRP A N 1
ATOM 857 C CA . TRP A 1 105 ? -16.219 0.527 5.630 1.00 89.31 105 TRP A CA 1
ATOM 858 C C . TRP A 1 105 ? -17.561 -0.110 5.237 1.00 89.31 105 TRP A C 1
ATOM 860 O O . TRP A 1 105 ? -17.974 -1.098 5.834 1.00 89.31 105 TRP A O 1
ATOM 870 N N . GLU A 1 106 ? -18.218 0.438 4.215 1.00 90.88 106 GLU A N 1
ATOM 871 C CA . GLU A 1 106 ? -19.472 -0.053 3.651 1.00 90.88 106 GLU A CA 1
ATOM 872 C C . GLU A 1 106 ? -19.294 -1.318 2.804 1.00 90.88 106 GLU A C 1
ATOM 874 O O . GLU A 1 106 ? -20.282 -1.986 2.496 1.00 90.88 106 GLU A O 1
ATOM 879 N N . ASP A 1 107 ? -18.065 -1.633 2.383 1.00 92.69 107 ASP A N 1
ATOM 880 C CA . ASP A 1 107 ? -17.788 -2.829 1.595 1.00 92.69 107 ASP A CA 1
ATOM 881 C C . ASP A 1 107 ? -18.096 -4.095 2.404 1.00 92.69 107 ASP A C 1
ATOM 883 O O . ASP A 1 107 ? -17.731 -4.182 3.575 1.00 92.69 107 ASP A O 1
ATOM 887 N N . ALA A 1 108 ? -18.776 -5.066 1.790 1.00 94.50 108 ALA A N 1
ATOM 888 C CA . ALA A 1 108 ? -19.310 -6.233 2.493 1.00 94.50 108 ALA A CA 1
ATOM 889 C C . ALA A 1 108 ? -18.222 -7.029 3.234 1.00 94.50 108 ALA A C 1
ATOM 891 O O . ALA A 1 108 ? -18.466 -7.503 4.338 1.00 94.50 108 ALA A O 1
ATOM 892 N N . GLU A 1 109 ? -17.011 -7.104 2.674 1.00 92.81 109 GLU A N 1
ATOM 893 C CA . GLU A 1 109 ? -15.872 -7.807 3.284 1.00 92.81 109 GLU A CA 1
ATOM 894 C C . GLU A 1 109 ? -15.244 -7.042 4.461 1.00 92.81 109 GLU A C 1
ATOM 896 O O . GLU A 1 109 ? -14.513 -7.621 5.264 1.00 92.81 109 GLU A O 1
ATOM 901 N N . ASN A 1 110 ? -15.513 -5.739 4.577 1.00 93.81 110 ASN A N 1
ATOM 902 C CA . ASN A 1 110 ? -15.021 -4.905 5.673 1.00 93.81 110 ASN A CA 1
ATOM 903 C C . ASN A 1 110 ? -16.061 -4.743 6.793 1.00 93.81 110 ASN A C 1
ATOM 905 O O . ASN A 1 110 ? -15.708 -4.357 7.913 1.00 93.81 110 ASN A O 1
ATOM 909 N N . GLN A 1 111 ? -17.337 -5.031 6.514 1.00 93.06 111 GLN A N 1
ATOM 910 C CA . GLN A 1 111 ? -18.406 -4.978 7.506 1.00 93.06 111 GLN A CA 1
ATOM 911 C C . GLN A 1 111 ? -18.168 -6.009 8.617 1.00 93.06 111 GLN A C 1
ATOM 913 O O . GLN A 1 111 ? -17.826 -7.160 8.367 1.00 93.06 111 GLN A O 1
ATOM 918 N N . GLY A 1 112 ? -18.331 -5.587 9.874 1.00 89.31 112 GLY A N 1
ATOM 919 C CA . GLY A 1 112 ? -18.072 -6.441 11.041 1.00 89.31 112 GLY A CA 1
ATOM 920 C C . GLY A 1 112 ? -16.587 -6.724 11.312 1.00 89.31 112 GLY A C 1
ATOM 921 O O . GLY A 1 112 ? -16.271 -7.426 12.271 1.00 89.31 112 GLY A O 1
ATOM 922 N N . GLY A 1 113 ? -15.682 -6.170 10.500 1.00 90.25 113 GLY A N 1
ATOM 923 C CA . GLY A 1 113 ? -14.243 -6.266 10.693 1.00 90.25 113 GLY A CA 1
ATOM 924 C C . GLY A 1 113 ? -13.683 -5.232 11.675 1.00 90.25 113 GLY A C 1
ATOM 925 O O . GLY A 1 113 ? -14.391 -4.572 12.437 1.00 90.25 113 GLY A O 1
ATOM 926 N N . GLY A 1 114 ? -12.364 -5.064 11.628 1.00 87.44 114 GLY A N 1
ATOM 927 C CA . GLY A 1 114 ? -11.632 -4.086 12.425 1.00 87.44 114 GLY A CA 1
ATOM 928 C C . GLY A 1 114 ? -10.348 -3.650 11.729 1.00 87.44 114 GLY A C 1
ATOM 929 O O . GLY A 1 114 ? -10.031 -4.103 10.631 1.00 87.44 114 GLY A O 1
ATOM 930 N N . ARG A 1 115 ? -9.588 -2.763 12.375 1.00 87.81 115 ARG A N 1
ATOM 931 C CA . ARG A 1 115 ? -8.273 -2.338 11.880 1.00 87.81 115 ARG A CA 1
ATOM 932 C C . ARG A 1 115 ? -7.263 -2.229 13.007 1.00 87.81 115 ARG A C 1
ATOM 934 O O . ARG A 1 115 ? -7.596 -1.796 14.109 1.00 87.81 115 ARG A O 1
ATOM 941 N N . TRP A 1 116 ? -6.013 -2.511 12.676 1.00 87.31 116 TRP A N 1
ATOM 942 C CA . TRP A 1 116 ? -4.868 -2.152 13.500 1.00 87.31 116 TRP A CA 1
ATOM 943 C C . TRP A 1 116 ? -4.351 -0.784 13.060 1.00 87.31 116 TRP A C 1
ATOM 945 O O . TRP A 1 116 ? -4.253 -0.508 11.866 1.00 87.31 116 TRP A O 1
ATOM 955 N N . LEU A 1 117 ? -4.038 0.090 14.019 1.00 87.38 117 LEU A N 1
ATOM 956 C CA . LEU A 1 117 ? -3.482 1.414 13.743 1.00 87.38 117 LEU A CA 1
ATOM 957 C C . LEU A 1 117 ? -2.067 1.507 14.304 1.00 87.38 117 LEU A C 1
ATOM 959 O O . LEU A 1 117 ? -1.878 1.592 15.517 1.00 87.38 117 LEU A O 1
ATOM 963 N N . ILE A 1 118 ? -1.085 1.552 13.409 1.00 86.44 118 ILE A N 1
ATOM 964 C CA . ILE A 1 118 ? 0.322 1.745 13.755 1.00 86.44 118 ILE A CA 1
ATOM 965 C C . ILE A 1 118 ? 0.663 3.215 13.526 1.00 86.44 118 ILE A C 1
ATOM 967 O O . ILE A 1 118 ? 0.470 3.749 12.435 1.00 86.44 118 ILE A O 1
ATOM 971 N N . ARG A 1 119 ? 1.152 3.889 14.570 1.00 88.19 119 ARG A N 1
ATOM 972 C CA . ARG A 1 119 ? 1.602 5.282 14.486 1.00 88.19 119 ARG A CA 1
ATOM 973 C C . ARG A 1 119 ? 3.120 5.315 14.403 1.00 88.19 119 ARG A C 1
ATOM 975 O O . ARG A 1 119 ? 3.797 4.896 15.337 1.00 88.19 119 ARG A O 1
ATOM 982 N N . VAL A 1 120 ? 3.639 5.843 13.303 1.00 86.88 120 VAL A N 1
ATOM 983 C CA . VAL A 1 120 ? 5.075 6.042 13.090 1.00 86.88 120 VAL A CA 1
ATOM 984 C C . VAL A 1 120 ? 5.372 7.534 13.200 1.00 86.88 120 VAL A C 1
ATOM 986 O O . VAL A 1 120 ? 4.566 8.366 12.782 1.00 86.88 120 VAL A O 1
ATOM 989 N N . ARG A 1 121 ? 6.509 7.888 13.806 1.00 85.06 121 ARG A N 1
ATOM 990 C CA . ARG A 1 121 ? 6.971 9.281 13.815 1.00 85.06 121 ARG A CA 1
ATOM 991 C C . ARG A 1 121 ? 7.259 9.723 12.374 1.00 85.06 121 ARG A C 1
ATOM 993 O O . ARG A 1 121 ? 7.719 8.891 11.594 1.00 85.06 121 ARG A O 1
ATOM 1000 N N . PRO A 1 122 ? 7.019 10.996 12.017 1.00 73.00 122 PRO A N 1
ATOM 1001 C CA . PRO A 1 122 ? 7.215 11.514 10.661 1.00 73.00 122 PRO A CA 1
ATOM 1002 C C . PRO A 1 122 ? 8.705 11.718 10.321 1.00 73.00 122 PRO A C 1
ATOM 1004 O O . PRO A 1 122 ? 9.119 12.777 9.865 1.00 73.00 122 PRO A O 1
ATOM 1007 N N . GLU A 1 123 ? 9.527 10.703 10.569 1.00 79.38 123 GLU A N 1
ATOM 1008 C CA . GLU A 1 123 ? 10.875 10.582 10.020 1.00 79.38 123 GLU A CA 1
ATOM 1009 C C . GLU A 1 123 ? 10.722 10.028 8.598 1.00 79.38 123 GLU A C 1
ATOM 1011 O O . GLU A 1 123 ? 10.193 8.923 8.434 1.00 79.38 123 GLU A O 1
ATOM 1016 N N . SER A 1 124 ? 11.130 10.814 7.589 1.00 67.81 124 SER A N 1
ATOM 1017 C CA . SER A 1 124 ? 10.760 10.636 6.170 1.00 67.81 124 SER A CA 1
ATOM 1018 C C . SER A 1 124 ? 10.854 9.188 5.688 1.00 67.81 124 SER A C 1
ATOM 1020 O O . SER A 1 124 ? 9.904 8.647 5.129 1.00 67.81 124 SER A O 1
ATOM 1022 N N . ASP A 1 125 ? 11.969 8.528 5.985 1.00 82.25 125 ASP A N 1
ATOM 1023 C CA . ASP A 1 125 ? 12.274 7.218 5.414 1.00 82.25 125 ASP A CA 1
ATOM 1024 C C . ASP A 1 125 ? 11.684 6.074 6.236 1.00 82.25 125 ASP A C 1
ATOM 1026 O O . ASP A 1 125 ? 11.410 4.994 5.713 1.00 82.25 125 ASP A O 1
ATOM 1030 N N . ARG A 1 126 ? 11.474 6.289 7.538 1.00 88.69 126 ARG A N 1
ATOM 1031 C CA . ARG A 1 126 ? 11.010 5.230 8.435 1.00 88.69 126 ARG A CA 1
ATOM 1032 C C . ARG A 1 126 ? 9.552 4.887 8.173 1.00 88.69 126 ARG A C 1
ATOM 1034 O O . ARG A 1 126 ? 9.201 3.712 8.169 1.00 88.69 126 ARG A O 1
ATOM 1041 N N . ALA A 1 127 ? 8.713 5.895 7.948 1.00 89.50 127 ALA A N 1
ATOM 1042 C CA . ALA A 1 127 ? 7.297 5.682 7.664 1.00 89.50 127 ALA A CA 1
ATOM 1043 C C . ALA A 1 127 ? 7.097 4.877 6.370 1.00 89.50 127 ALA A C 1
ATOM 1045 O O . ALA A 1 127 ? 6.317 3.926 6.359 1.00 89.50 127 ALA A O 1
ATOM 1046 N N . VAL A 1 128 ? 7.847 5.214 5.316 1.00 92.06 128 VAL A N 1
ATOM 1047 C CA . VAL A 1 128 ? 7.777 4.528 4.017 1.00 92.06 128 VAL A CA 1
ATOM 1048 C C . VAL A 1 128 ? 8.263 3.083 4.127 1.00 92.06 128 VAL A C 1
ATOM 1050 O O . VAL A 1 128 ? 7.587 2.188 3.631 1.00 92.06 128 VAL A O 1
ATOM 1053 N N . ARG A 1 129 ? 9.370 2.832 4.839 1.00 92.44 129 ARG A N 1
ATOM 1054 C CA . ARG A 1 129 ? 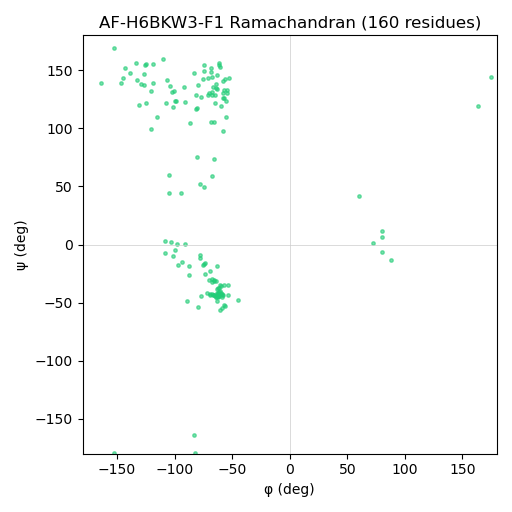9.885 1.468 5.069 1.00 92.44 129 ARG A CA 1
ATOM 1055 C C . ARG A 1 129 ? 8.922 0.604 5.881 1.00 92.44 129 ARG A C 1
ATOM 1057 O O . ARG A 1 129 ? 8.650 -0.526 5.503 1.00 92.44 129 ARG A O 1
ATOM 1064 N N . VAL A 1 130 ? 8.360 1.141 6.966 1.00 92.56 130 VAL A N 1
ATOM 1065 C CA . VAL A 1 130 ? 7.361 0.409 7.766 1.00 92.56 130 VAL A CA 1
ATOM 1066 C C . VAL A 1 130 ? 6.126 0.095 6.921 1.00 92.56 130 VAL A C 1
ATOM 1068 O O . VAL A 1 130 ? 5.580 -1.003 7.000 1.00 92.56 130 VAL A O 1
ATOM 1071 N N . TRP A 1 131 ? 5.688 1.042 6.090 1.00 93.62 131 TRP A N 1
ATOM 1072 C CA . TRP A 1 131 ? 4.580 0.819 5.168 1.00 93.62 131 TRP A CA 1
ATOM 1073 C C . TRP A 1 131 ? 4.888 -0.273 4.132 1.00 93.62 131 TRP A C 1
ATOM 1075 O O . TRP A 1 131 ? 4.045 -1.140 3.898 1.00 93.62 131 TRP A O 1
ATOM 1085 N N . GLU A 1 132 ? 6.093 -0.265 3.556 1.00 95.62 132 GLU A N 1
ATOM 1086 C CA . GLU A 1 132 ? 6.590 -1.301 2.642 1.00 95.62 132 GLU A CA 1
ATOM 1087 C C . GLU A 1 132 ? 6.534 -2.694 3.281 1.00 95.62 132 GLU A C 1
ATOM 1089 O O . GLU A 1 132 ? 5.918 -3.605 2.725 1.00 95.62 132 GLU A O 1
ATOM 1094 N N . GLU A 1 133 ? 7.112 -2.842 4.476 1.00 94.81 133 GLU A N 1
ATOM 1095 C CA . GLU A 1 133 ? 7.148 -4.106 5.218 1.00 94.81 133 GLU A CA 1
ATOM 1096 C C . GLU A 1 133 ? 5.737 -4.635 5.495 1.00 94.81 133 GLU A C 1
ATOM 1098 O O . GLU A 1 133 ? 5.450 -5.806 5.239 1.00 94.81 133 GLU A O 1
ATOM 1103 N N . ILE A 1 134 ? 4.822 -3.769 5.944 1.00 94.81 134 ILE A N 1
ATOM 1104 C CA . ILE A 1 134 ? 3.422 -4.144 6.188 1.00 94.81 134 ILE A CA 1
ATOM 1105 C C . ILE A 1 134 ? 2.753 -4.613 4.893 1.00 94.81 134 ILE A C 1
ATOM 1107 O O . ILE A 1 134 ? 2.058 -5.630 4.899 1.00 94.81 134 ILE A O 1
ATOM 1111 N N . CYS A 1 135 ? 2.962 -3.909 3.777 1.00 95.75 135 CYS A N 1
ATOM 1112 C CA . CYS A 1 135 ? 2.379 -4.290 2.492 1.00 95.75 135 CYS A CA 1
ATOM 1113 C C . CYS A 1 135 ? 2.873 -5.663 2.027 1.00 95.75 135 CYS A C 1
ATOM 1115 O O . CYS A 1 135 ? 2.071 -6.471 1.558 1.00 95.75 135 CYS A O 1
ATOM 1117 N N . ILE A 1 136 ? 4.168 -5.944 2.176 1.00 95.25 136 ILE A N 1
ATOM 1118 C CA . ILE A 1 136 ? 4.763 -7.222 1.768 1.00 95.25 136 ILE A CA 1
ATOM 1119 C C . ILE A 1 136 ? 4.279 -8.354 2.671 1.00 95.25 136 ILE A C 1
ATOM 1121 O O . ILE A 1 136 ? 3.881 -9.399 2.160 1.00 95.25 136 ILE A O 1
ATOM 1125 N N . LEU A 1 137 ? 4.233 -8.139 3.989 1.00 94.81 137 LEU A N 1
ATOM 1126 C CA . LEU A 1 137 ? 3.675 -9.111 4.931 1.00 94.81 137 LEU A CA 1
ATOM 1127 C C . LEU A 1 137 ? 2.196 -9.396 4.635 1.00 94.81 137 LEU A C 1
ATOM 1129 O O . LEU A 1 137 ? 1.775 -10.551 4.683 1.00 94.81 137 LEU A O 1
ATOM 1133 N N . CYS A 1 138 ? 1.411 -8.371 4.287 1.00 94.31 138 CYS A N 1
ATOM 1134 C CA . CYS A 1 138 ? 0.026 -8.527 3.834 1.00 94.31 138 CYS A CA 1
ATOM 1135 C C . CYS A 1 138 ? -0.060 -9.378 2.563 1.00 94.31 138 CYS A C 1
ATOM 1137 O O . CYS A 1 138 ? -0.758 -10.391 2.542 1.00 94.31 138 CYS A O 1
ATOM 1139 N N . CYS A 1 139 ? 0.642 -8.972 1.502 1.00 94.69 139 CYS A N 1
ATOM 1140 C CA . CYS A 1 139 ? 0.549 -9.612 0.188 1.00 94.69 139 CYS A CA 1
ATOM 1141 C C . CYS A 1 139 ? 1.110 -11.037 0.188 1.00 94.69 139 CYS A C 1
ATOM 1143 O O . CYS A 1 139 ? 0.606 -11.896 -0.537 1.00 94.69 139 CYS A O 1
ATOM 1145 N N . GLY A 1 140 ? 2.127 -11.281 1.015 1.00 93.00 140 GLY A N 1
ATOM 1146 C CA . GLY A 1 140 ? 2.736 -12.588 1.234 1.00 93.00 140 GLY A CA 1
ATOM 1147 C C . GLY A 1 140 ? 1.940 -13.511 2.159 1.00 93.00 140 GLY A C 1
ATOM 1148 O O . GLY A 1 140 ? 2.278 -14.683 2.239 1.00 93.00 140 GLY A O 1
ATOM 1149 N N . GLY A 1 141 ? 0.889 -13.021 2.830 1.00 91.81 141 GLY A N 1
ATOM 1150 C CA . GLY A 1 141 ? 0.062 -13.830 3.735 1.00 91.81 141 GLY A CA 1
ATOM 1151 C C . GLY A 1 141 ? 0.653 -14.050 5.135 1.00 91.81 141 GLY A C 1
ATOM 1152 O O . GLY A 1 141 ? 0.116 -14.841 5.904 1.00 91.81 141 GLY A O 1
ATOM 1153 N N . GLU A 1 142 ? 1.713 -13.327 5.497 1.00 91.69 142 GLU A N 1
ATOM 1154 C CA . GLU A 1 142 ? 2.468 -13.515 6.747 1.00 91.69 142 GLU A CA 1
ATOM 1155 C C . GLU A 1 142 ? 2.119 -12.488 7.837 1.00 91.69 142 GLU A C 1
ATOM 1157 O O . GLU A 1 142 ? 2.508 -12.644 8.996 1.00 91.69 142 GLU A O 1
ATOM 1162 N N . LEU A 1 143 ? 1.355 -11.435 7.510 1.00 88.88 143 LEU A N 1
ATOM 1163 C CA . LEU A 1 143 ? 1.063 -10.362 8.467 1.00 88.88 143 LEU A CA 1
ATOM 1164 C C . LEU A 1 143 ? 0.365 -10.873 9.734 1.00 88.88 143 LEU A C 1
ATOM 1166 O O . LEU A 1 143 ? 0.724 -10.467 10.837 1.00 88.88 143 LEU A O 1
ATOM 1170 N N . GLN A 1 144 ? -0.612 -11.771 9.597 1.00 85.44 144 GLN A N 1
ATOM 1171 C CA . GLN A 1 144 ? -1.352 -12.288 10.751 1.00 85.44 144 GLN A CA 1
ATOM 1172 C C . GLN A 1 144 ? -0.436 -13.065 11.705 1.00 85.44 144 GLN A C 1
ATOM 1174 O O . GLN A 1 144 ? -0.531 -12.902 12.922 1.00 85.44 144 GLN A O 1
ATOM 1179 N N . ALA A 1 145 ? 0.473 -13.876 11.159 1.00 86.44 145 ALA A N 1
ATOM 1180 C CA . ALA A 1 145 ? 1.451 -14.618 11.943 1.00 86.44 145 ALA A CA 1
ATOM 1181 C C . ALA A 1 145 ? 2.443 -13.670 12.636 1.00 86.44 145 ALA A C 1
ATOM 1183 O O . ALA A 1 145 ? 2.704 -13.824 13.830 1.00 86.44 145 ALA A O 1
ATOM 1184 N N . ALA A 1 146 ? 2.930 -12.651 11.922 1.00 85.31 146 ALA A N 1
ATOM 1185 C CA . ALA A 1 146 ? 3.836 -11.644 12.467 1.00 85.31 146 ALA A CA 1
ATOM 1186 C C . ALA A 1 146 ? 3.197 -10.841 13.615 1.00 85.31 146 ALA A C 1
ATOM 1188 O O . ALA A 1 146 ? 3.814 -10.660 14.667 1.00 85.31 146 ALA A O 1
ATOM 1189 N N . ILE A 1 147 ? 1.940 -10.409 13.452 1.00 84.19 147 ILE A N 1
ATOM 1190 C CA . ILE A 1 147 ? 1.191 -9.706 14.504 1.00 84.19 147 ILE A CA 1
ATOM 1191 C C . ILE A 1 147 ? 0.967 -10.623 15.701 1.00 84.19 147 ILE A C 1
ATOM 1193 O O . ILE A 1 147 ? 1.180 -10.192 16.834 1.00 84.19 147 ILE A O 1
ATOM 1197 N N . ALA A 1 148 ? 0.570 -11.878 15.470 1.00 81.75 148 ALA A N 1
ATOM 1198 C CA . ALA A 1 148 ? 0.381 -12.834 16.550 1.00 81.75 148 ALA A CA 1
ATOM 1199 C C . ALA A 1 148 ? 1.676 -12.984 17.354 1.00 81.75 148 ALA A C 1
ATOM 1201 O O . ALA A 1 148 ? 1.654 -12.783 18.562 1.00 81.75 148 ALA A O 1
ATOM 1202 N N . GLN A 1 149 ? 2.814 -13.261 16.709 1.00 75.00 149 GLN A N 1
ATOM 1203 C CA . GLN A 1 149 ? 4.111 -13.413 17.385 1.00 75.00 149 GLN A CA 1
ATOM 1204 C C . GLN A 1 149 ? 4.528 -12.158 18.164 1.00 75.00 149 GLN A C 1
ATOM 1206 O O . GLN A 1 149 ? 4.963 -12.271 19.309 1.00 75.00 149 GLN A O 1
ATOM 1211 N N . GLY A 1 150 ? 4.348 -10.966 17.586 1.00 65.19 150 GLY A N 1
ATOM 1212 C CA . GLY A 1 150 ? 4.600 -9.705 18.287 1.00 65.19 150 GLY A CA 1
ATOM 1213 C C . GLY A 1 150 ? 3.695 -9.516 19.509 1.00 65.19 150 GLY A C 1
ATOM 1214 O O . GLY A 1 150 ? 4.153 -9.051 20.552 1.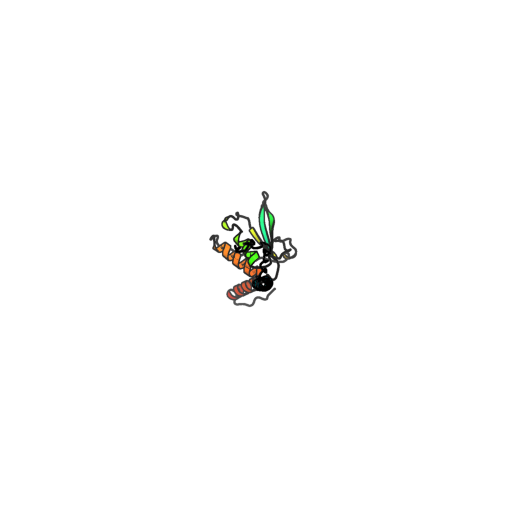00 65.19 150 GLY A O 1
ATOM 1215 N N . LEU A 1 151 ? 2.431 -9.939 19.416 1.00 55.97 151 LEU A N 1
ATOM 1216 C CA . LEU A 1 151 ? 1.493 -9.936 20.536 1.00 55.97 151 LEU A CA 1
ATOM 1217 C C . LEU A 1 151 ? 1.913 -10.944 21.618 1.00 55.97 151 LEU A C 1
ATOM 1219 O O . LEU A 1 151 ? 1.927 -10.568 22.784 1.00 55.97 151 LEU A O 1
ATOM 1223 N N . TRP A 1 152 ? 2.356 -12.155 21.253 1.00 48.09 152 TRP A N 1
ATOM 1224 C CA . TRP A 1 152 ? 2.858 -13.174 22.192 1.00 48.09 152 TRP A CA 1
ATOM 1225 C C . TRP A 1 152 ? 4.098 -12.713 22.972 1.00 48.09 152 TRP A C 1
ATOM 1227 O O . TRP A 1 152 ? 4.205 -13.006 24.159 1.00 48.09 152 TRP A O 1
ATOM 1237 N N . ILE A 1 153 ? 5.013 -11.958 22.351 1.00 49.84 153 ILE A N 1
ATOM 1238 C CA . ILE A 1 153 ? 6.193 -11.402 23.045 1.00 49.84 153 ILE A CA 1
ATOM 1239 C C . ILE A 1 153 ? 5.774 -10.365 24.103 1.00 49.84 153 ILE A C 1
ATOM 1241 O O . ILE A 1 153 ? 6.423 -10.236 25.142 1.00 49.84 153 ILE A O 1
ATOM 1245 N N . HIS A 1 154 ? 4.676 -9.644 23.866 1.00 53.44 154 HIS A N 1
ATOM 1246 C CA . HIS A 1 154 ? 4.149 -8.643 24.794 1.00 53.44 154 HIS A CA 1
ATOM 1247 C C . HIS A 1 154 ? 3.083 -9.182 25.762 1.00 53.44 154 HIS A C 1
ATOM 1249 O O . HIS A 1 154 ? 2.821 -8.539 26.781 1.00 53.44 154 HIS A O 1
ATOM 1255 N N . SER A 1 155 ? 2.504 -10.357 25.507 1.00 45.09 155 SER A N 1
ATOM 1256 C CA . SER A 1 155 ? 1.525 -11.004 26.380 1.00 45.09 155 SER A CA 1
ATOM 1257 C C . SER A 1 155 ? 2.015 -12.379 26.841 1.00 45.09 155 SER A C 1
ATOM 1259 O O . SER A 1 155 ? 1.831 -13.386 26.159 1.00 45.09 155 SER A O 1
ATOM 1261 N N . ASN A 1 156 ? 2.552 -12.446 28.062 1.00 43.47 156 ASN A N 1
ATOM 1262 C CA . ASN A 1 156 ? 2.630 -13.689 28.835 1.00 43.47 156 ASN A CA 1
ATOM 1263 C C . ASN A 1 156 ? 1.207 -14.171 29.197 1.00 43.47 156 ASN A C 1
ATOM 1265 O O . ASN A 1 156 ? 0.762 -14.032 30.335 1.00 43.47 156 ASN A O 1
ATOM 1269 N N . GLY A 1 157 ? 0.466 -14.702 28.225 1.00 47.97 157 GLY A N 1
ATOM 1270 C CA . GLY A 1 157 ? -0.869 -15.269 28.417 1.00 47.97 157 GLY A CA 1
ATOM 1271 C C . GLY A 1 157 ? -1.516 -15.673 27.088 1.00 47.97 157 GLY A C 1
ATOM 1272 O O . GLY A 1 157 ? -1.300 -14.994 26.086 1.00 47.97 157 GLY A O 1
ATOM 1273 N N . PRO A 1 158 ? -2.287 -16.776 27.039 1.00 45.25 158 PRO A N 1
ATOM 1274 C CA . PRO A 1 158 ? -2.796 -17.306 25.784 1.00 45.25 158 PRO A CA 1
ATOM 1275 C C . PRO A 1 158 ? -3.973 -16.463 25.299 1.00 45.25 158 PRO A C 1
ATOM 1277 O O . PRO A 1 158 ? -4.954 -16.289 26.023 1.00 45.25 158 PRO A O 1
ATOM 1280 N N . ILE A 1 159 ? -3.915 -15.993 24.055 1.00 52.28 159 ILE A N 1
ATOM 1281 C CA . ILE A 1 159 ? -5.080 -15.409 23.389 1.00 52.28 159 ILE A CA 1
ATOM 1282 C C . ILE A 1 159 ? -5.570 -16.387 22.327 1.00 52.28 159 ILE A C 1
ATOM 1284 O O . ILE A 1 159 ? -4.832 -16.808 21.437 1.00 52.28 159 ILE A O 1
ATOM 1288 N N . ARG A 1 160 ? -6.841 -16.767 22.485 1.00 40.38 160 ARG A N 1
ATOM 1289 C CA . ARG A 1 160 ? -7.617 -17.568 21.542 1.00 40.38 160 ARG A CA 1
ATOM 1290 C C . ARG A 1 160 ? -7.855 -16.759 20.269 1.00 40.38 160 ARG A C 1
ATOM 1292 O O . ARG A 1 160 ? -8.253 -15.599 20.334 1.00 40.38 160 ARG A O 1
ATOM 1299 N N . THR A 1 161 ? -7.581 -17.401 19.143 1.00 44.16 161 THR A N 1
ATOM 1300 C CA . THR A 1 161 ? -7.779 -16.912 17.779 1.00 44.16 161 THR A CA 1
ATOM 1301 C C . THR A 1 161 ? -9.252 -16.625 17.473 1.00 44.16 161 THR A C 1
ATOM 1303 O O . THR A 1 161 ? -10.139 -17.228 18.080 1.00 44.16 161 THR A O 1
ATOM 1306 N N . LEU A 1 162 ? -9.464 -15.713 16.514 1.00 38.06 162 LEU A N 1
ATOM 1307 C CA . LEU A 1 162 ? -10.675 -15.614 15.690 1.00 38.06 162 LEU A CA 1
ATOM 1308 C C . LEU A 1 162 ? -10.885 -16.899 14.877 1.00 38.06 162 LEU A C 1
ATOM 1310 O O . LEU A 1 162 ? -9.856 -17.500 14.484 1.00 38.06 162 LEU A O 1
#

pLDDT: mean 80.66, std 18.4, range [37.38, 97.75]

Foldseek 3Di:
DDDDDDDDDDDDPPPPDPPPDPDPPPPVPVVVVVVVVVPDADWFPFFKWKWKWAADPVGDIDIDTPDTGQTGPVSVCVVLVPDPQVPQDVRMDMDMDGHPADPDCPTPVNPPHDDDDDDDDPPPVVVSVVVVVCVCCVRNVNNVVVVVVVVVVVDPDDDDDD

Nearest PDB structures (foldseek):
  5zk7-assembly2_B  TM=8.390E-01  e=4.241E-04  Homo sapiens
  2jgc-assembly1_A  TM=8.943E-01  e=9.545E-04  Homo sapiens
  3tf2-assembly2_B  TM=8.310E-01  e=7.915E-04  Homo sapiens
  4ue9-assembly1_A  TM=8.636E-01  e=1.782E-03  Drosophila melanogaster
  6ylr-assembly2_B  TM=8.476E-01  e=1.225E-03  Mus musculus

Mean predicted aligned error: 13.68 Å

InterPro domains:
  IPR001040 Translation Initiation factor eIF- 4e [PF01652] (43-145)
  IPR001040 Translation Initiation factor eIF- 4e [PTHR11960] (42-144)
  IPR023398 Translation Initiation factor eIF- 4e-like [G3DSA:3.30.760.10] (24-155)
  IPR023398 Translation Initiation factor eIF- 4e-like [SSF55418] (17-145)

Solvent-accessible surface area (backbone atoms only — not comparable to full-atom values): 10491 Å² total; per-residue (Å²): 140,80,91,85,88,81,85,84,79,80,84,81,88,80,86,75,75,80,76,75,72,79,73,76,79,84,63,60,66,60,56,52,50,51,52,52,62,71,67,51,72,68,64,38,90,55,41,25,26,36,31,40,31,35,60,46,100,85,66,51,72,50,76,42,78,74,46,72,67,39,38,28,66,66,55,46,48,61,49,61,75,69,52,64,74,93,70,64,53,92,76,49,46,78,46,79,36,52,56,95,53,61,102,44,70,84,30,77,88,43,50,95,61,86,83,87,85,86,86,68,68,93,47,78,66,57,44,55,50,54,50,51,54,52,50,50,27,51,53,70,67,43,39,67,59,53,52,49,54,56,47,50,76,75,36,99,64,92,77,83,78,135

Secondary structure (DSSP, 8-state):
--------PPPP--------PPPPP--HHHHHHHHHHHTSPPEEEEEEEEEEEEE-TTSPEEEEEEEEEEEE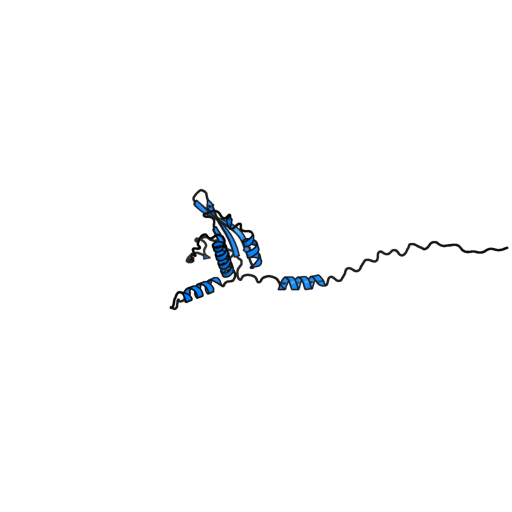HHHHHHHHTTS-GGGPPTT-EEEEEETT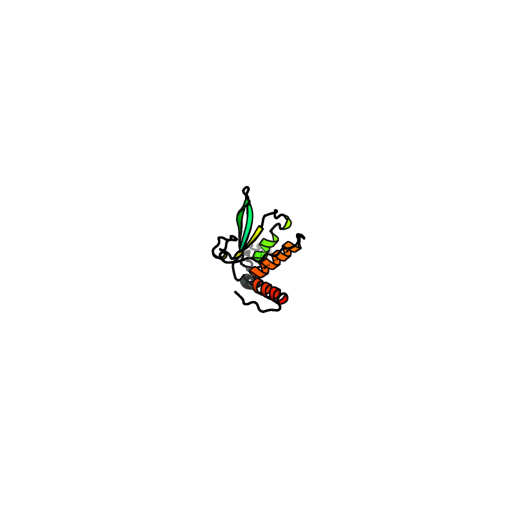--SSTTSTTTTT-----------HHHHHHHHHHHHHHHHTT-HHHHHHHHHHHH-SS-----

Sequence (162 aa):
MSCKNTDRIPPDLSDAWPRARPSPPRRSSSLHKVVIAKLRPLPFQYLWSVWHSKPDDKGQYIVKTLVENVGDIGAFYRIFNNVPWNEIKQKDSIHIFRSGVRPLWEDAENQGGGRWLIRVRPESDRAVRVWEEICILCCGGELQAAIAQGLWIHSNGPIRTL

Radius of gyration: 33.02 Å; Cα contacts (8 Å, |Δi|>4): 128; chains: 1; bounding box: 74×44×122 Å